Protein AF-A0A2V8I4Z3-F1 (afdb_monomer_lite)

Radius of gyration: 11.73 Å; chains: 1; bounding box: 33×28×23 Å

pLDDT: mean 87.22, std 15.22, range [41.53, 98.12]

Sequence (56 aa):
MERPPKENRFEFVVLAGKRARQLLAGAVPREEGNKKIAIAQKEILRRKVVKVDDAQ

Structure (mmCIF, N/CA/C/O backbone):
data_AF-A0A2V8I4Z3-F1
#
_entry.id   AF-A0A2V8I4Z3-F1
#
loop_
_atom_site.group_PDB
_atom_site.id
_atom_site.type_symbol
_atom_site.label_atom_id
_atom_site.label_alt_id
_atom_site.label_comp_id
_atom_site.label_asym_id
_atom_site.label_entity_id
_atom_site.label_seq_id
_atom_site.pdbx_PDB_ins_code
_atom_site.Cartn_x
_atom_site.Cartn_y
_atom_site.Cartn_z
_atom_site.occupancy
_atom_site.B_iso_or_equiv
_atom_site.auth_seq_id
_atom_site.auth_comp_id
_atom_site.auth_asym_id
_atom_site.auth_atom_id
_atom_site.pdbx_PDB_model_num
ATOM 1 N N . MET A 1 1 ? 22.66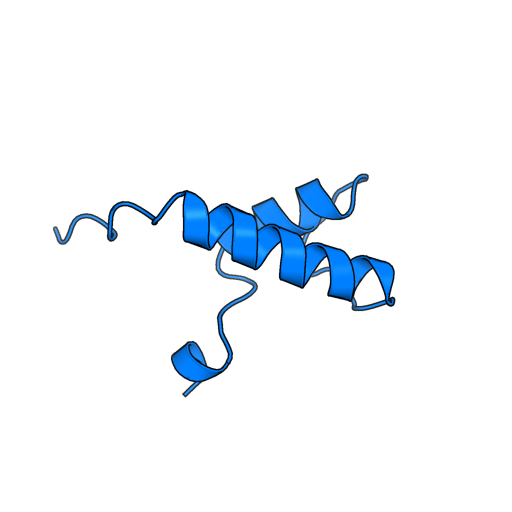3 -19.331 -4.874 1.00 41.53 1 MET A N 1
ATOM 2 C CA . MET A 1 1 ? 21.826 -18.271 -4.273 1.00 41.53 1 MET A CA 1
ATOM 3 C C . MET A 1 1 ? 21.095 -17.577 -5.402 1.00 41.53 1 MET A C 1
ATOM 5 O O . MET A 1 1 ? 21.709 -16.795 -6.122 1.00 41.53 1 MET A O 1
ATOM 9 N N . GLU A 1 2 ? 19.832 -17.935 -5.621 1.00 48.59 2 GLU A N 1
ATOM 10 C CA . GLU A 1 2 ? 18.976 -17.198 -6.548 1.00 48.59 2 GLU A CA 1
ATOM 11 C C . GLU A 1 2 ? 18.893 -15.758 -6.054 1.00 48.59 2 GLU A C 1
ATOM 13 O O . GLU A 1 2 ? 18.489 -15.486 -4.922 1.00 48.59 2 GLU A O 1
ATOM 18 N N . ARG A 1 3 ? 19.378 -14.826 -6.875 1.00 47.94 3 ARG A N 1
ATOM 19 C CA . ARG A 1 3 ? 19.173 -13.405 -6.614 1.00 47.94 3 ARG A CA 1
ATOM 20 C C . ARG A 1 3 ? 17.657 -13.208 -6.617 1.00 47.94 3 ARG A C 1
ATOM 22 O O . ARG A 1 3 ? 17.043 -13.633 -7.598 1.00 47.94 3 ARG A O 1
ATOM 29 N N . PRO A 1 4 ? 17.050 -12.600 -5.579 1.00 52.22 4 PRO A N 1
ATOM 30 C CA . PRO A 1 4 ? 15.638 -12.252 -5.658 1.00 52.22 4 PRO A CA 1
ATOM 31 C C . PRO A 1 4 ? 15.438 -11.496 -6.978 1.00 52.22 4 PRO A C 1
ATOM 33 O O . PRO A 1 4 ? 16.306 -10.671 -7.309 1.00 52.22 4 PRO A O 1
ATOM 36 N N . PRO A 1 5 ? 14.388 -11.813 -7.766 1.00 54.97 5 PRO A N 1
ATOM 37 C CA . PRO A 1 5 ? 14.148 -11.140 -9.033 1.00 54.97 5 PRO A CA 1
ATOM 38 C C . PRO A 1 5 ? 14.282 -9.650 -8.772 1.00 54.97 5 PRO A C 1
ATOM 40 O O . PRO A 1 5 ? 13.722 -9.161 -7.790 1.00 54.97 5 PRO A O 1
ATOM 43 N N . LYS A 1 6 ? 15.112 -8.964 -9.564 1.00 60.97 6 LYS A N 1
ATOM 44 C CA . LYS A 1 6 ? 15.362 -7.528 -9.421 1.00 60.97 6 LYS A CA 1
ATOM 45 C C . LYS A 1 6 ? 13.996 -6.859 -9.498 1.00 60.97 6 LYS A C 1
ATOM 47 O O . LYS A 1 6 ? 13.461 -6.732 -10.594 1.00 60.97 6 LYS A O 1
ATOM 52 N N . GLU A 1 7 ? 13.419 -6.570 -8.332 1.00 64.19 7 GLU A N 1
ATOM 53 C CA . GLU A 1 7 ? 12.000 -6.266 -8.180 1.00 64.19 7 GLU A CA 1
ATOM 54 C C . GLU A 1 7 ? 11.651 -5.203 -9.210 1.00 64.19 7 GLU A C 1
ATOM 56 O O . GLU A 1 7 ? 12.316 -4.160 -9.283 1.00 64.19 7 GLU A O 1
ATOM 61 N N . ASN A 1 8 ? 10.699 -5.515 -10.091 1.00 83.62 8 ASN A N 1
ATOM 62 C CA . ASN A 1 8 ? 10.340 -4.593 -11.146 1.00 83.62 8 ASN A CA 1
ATOM 63 C C . ASN A 1 8 ? 9.833 -3.317 -10.468 1.00 83.62 8 ASN A C 1
ATOM 65 O O . ASN A 1 8 ? 8.767 -3.303 -9.856 1.00 83.62 8 ASN A O 1
ATOM 69 N N . ARG A 1 9 ? 10.618 -2.238 -10.553 1.00 86.38 9 ARG A N 1
ATOM 70 C CA . ARG A 1 9 ? 10.324 -0.981 -9.855 1.00 86.38 9 ARG A CA 1
ATOM 71 C C . ARG A 1 9 ? 8.973 -0.407 -10.275 1.00 86.38 9 ARG A C 1
ATOM 73 O O . ARG A 1 9 ? 8.300 0.207 -9.455 1.00 86.38 9 ARG A O 1
ATOM 80 N N . PHE A 1 10 ? 8.559 -0.636 -11.521 1.00 90.31 10 PHE A N 1
ATOM 81 C CA . PHE A 1 10 ? 7.235 -0.241 -11.990 1.00 90.31 10 PHE A CA 1
ATOM 82 C C . PHE A 1 10 ? 6.144 -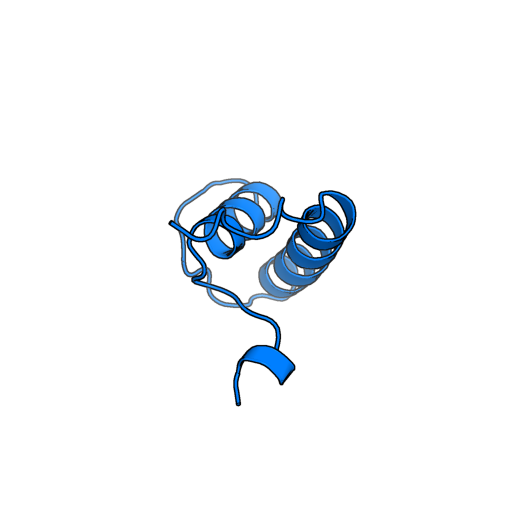1.070 -11.320 1.00 90.31 10 PHE A C 1
ATOM 84 O O . PHE A 1 10 ? 5.163 -0.512 -10.836 1.00 90.31 10 PHE A O 1
ATOM 91 N N . GLU A 1 11 ? 6.337 -2.383 -11.225 1.00 89.44 11 GLU A N 1
ATOM 92 C CA . GLU A 1 11 ? 5.399 -3.271 -10.539 1.00 89.44 11 GLU A CA 1
ATOM 93 C C . GLU A 1 11 ? 5.276 -2.918 -9.054 1.00 89.44 11 GLU A C 1
ATOM 95 O O . GLU A 1 11 ? 4.162 -2.804 -8.550 1.00 89.44 11 GLU A O 1
ATOM 100 N N . PHE A 1 12 ? 6.393 -2.627 -8.382 1.00 91.00 12 PHE A N 1
ATOM 101 C CA . PHE A 1 12 ? 6.396 -2.143 -7.002 1.00 91.00 12 PHE A CA 1
ATOM 102 C C . PHE A 1 12 ? 5.522 -0.892 -6.831 1.00 91.00 12 PHE A C 1
ATOM 104 O O . PHE A 1 12 ? 4.666 -0.847 -5.946 1.00 91.00 12 PHE A O 1
ATOM 111 N N . VAL A 1 13 ? 5.688 0.112 -7.698 1.00 93.44 13 VAL A N 1
ATOM 112 C CA . VAL A 1 13 ? 4.897 1.353 -7.643 1.00 93.44 13 VAL A CA 1
ATOM 113 C C . VAL A 1 13 ? 3.417 1.080 -7.925 1.00 93.44 13 VAL A C 1
ATOM 115 O O . VAL A 1 13 ? 2.553 1.599 -7.215 1.00 93.44 13 VAL A O 1
ATOM 118 N N . VAL A 1 14 ? 3.106 0.239 -8.915 1.00 94.31 14 VAL A N 1
ATOM 119 C CA . VAL A 1 14 ? 1.724 -0.131 -9.259 1.00 94.31 14 VAL A CA 1
ATOM 120 C C . VAL A 1 14 ? 1.050 -0.870 -8.101 1.00 94.31 14 VAL A C 1
ATOM 122 O O . VAL A 1 14 ? -0.082 -0.535 -7.739 1.00 94.31 14 VAL A O 1
ATOM 125 N N . LEU A 1 15 ? 1.731 -1.840 -7.488 1.00 94.50 15 LEU A N 1
ATOM 126 C CA . LEU A 1 15 ? 1.226 -2.576 -6.329 1.00 94.50 15 LEU A CA 1
ATOM 127 C C . LEU A 1 15 ? 1.038 -1.646 -5.128 1.00 94.50 15 LEU A C 1
ATOM 129 O O . LEU A 1 15 ? -0.028 -1.665 -4.512 1.00 94.50 15 LEU A O 1
ATOM 133 N N . ALA A 1 16 ? 2.009 -0.774 -4.839 1.00 95.19 16 ALA A N 1
ATOM 134 C CA . ALA A 1 16 ? 1.921 0.182 -3.737 1.00 95.19 16 ALA A CA 1
ATOM 135 C C . ALA A 1 16 ? 0.754 1.156 -3.930 1.00 95.19 16 ALA A C 1
ATOM 137 O O . ALA A 1 16 ? 0.009 1.415 -2.986 1.00 95.19 16 ALA A O 1
ATOM 138 N N . GLY A 1 17 ? 0.531 1.638 -5.155 1.00 97.12 17 GLY A N 1
ATOM 139 C CA . GLY A 1 17 ? -0.611 2.488 -5.490 1.00 97.12 17 GLY A CA 1
ATOM 140 C C . GLY A 1 17 ? -1.953 1.766 -5.338 1.00 97.12 17 GLY A C 1
ATOM 141 O O . GLY A 1 17 ? -2.880 2.298 -4.723 1.00 97.12 17 GLY A O 1
ATOM 142 N N . LYS A 1 18 ? -2.068 0.528 -5.840 1.00 97.06 18 LYS A N 1
ATOM 143 C CA . LYS A 1 18 ? -3.273 -0.303 -5.658 1.00 97.06 18 LYS A CA 1
ATOM 144 C C . LYS A 1 18 ? -3.556 -0.551 -4.176 1.00 97.06 18 LYS A C 1
ATOM 146 O O . LYS A 1 18 ? -4.686 -0.347 -3.734 1.00 97.06 18 LYS A O 1
AT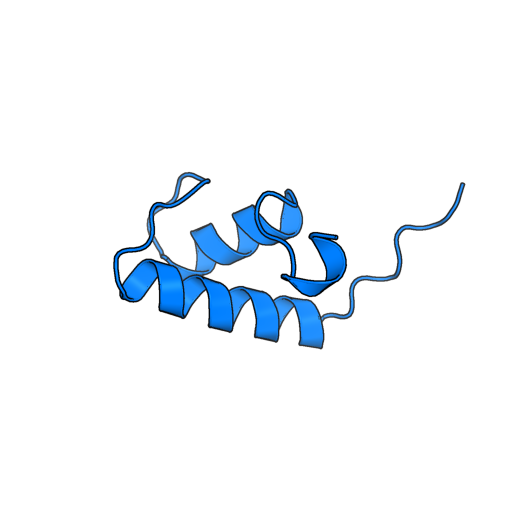OM 151 N N . ARG A 1 19 ? -2.536 -0.921 -3.401 1.00 97.38 19 ARG A N 1
ATOM 152 C CA . ARG A 1 19 ? -2.678 -1.177 -1.968 1.00 97.38 19 ARG A CA 1
ATOM 153 C C . ARG A 1 19 ? -3.005 0.093 -1.181 1.00 97.38 19 ARG A C 1
ATOM 155 O O . ARG A 1 19 ? -3.885 0.066 -0.328 1.00 97.38 19 ARG A O 1
ATOM 162 N N . ALA A 1 20 ? -2.401 1.232 -1.514 1.00 97.94 20 ALA A N 1
ATOM 163 C CA . ALA A 1 20 ? -2.748 2.510 -0.898 1.00 97.94 20 ALA A CA 1
ATOM 164 C C . ALA A 1 20 ? -4.225 2.877 -1.122 1.00 97.94 20 ALA A C 1
ATOM 166 O O . ALA A 1 20 ? -4.870 3.347 -0.188 1.00 97.94 20 ALA A O 1
ATOM 167 N N . ARG A 1 21 ? -4.792 2.600 -2.308 1.00 98.12 21 ARG A N 1
ATOM 168 C CA . ARG A 1 21 ? -6.236 2.782 -2.554 1.00 98.12 21 ARG A CA 1
ATOM 169 C C . ARG A 1 21 ? -7.100 1.895 -1.659 1.00 98.12 21 ARG A C 1
ATOM 171 O O . ARG A 1 21 ? -8.089 2.382 -1.128 1.00 98.12 21 ARG A O 1
ATOM 178 N N . GLN A 1 22 ? -6.706 0.642 -1.428 1.00 97.94 22 GLN A N 1
ATOM 179 C CA . GLN A 1 22 ? -7.408 -0.228 -0.475 1.00 97.94 22 GLN A CA 1
ATOM 180 C C . GLN A 1 22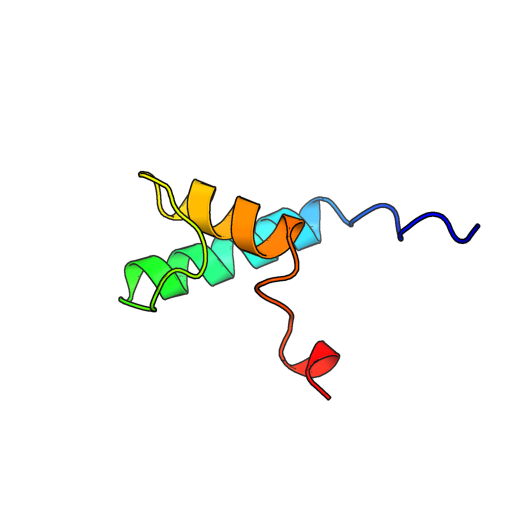 ? -7.372 0.358 0.944 1.00 97.94 22 GLN A C 1
ATOM 182 O O . GLN A 1 22 ? -8.396 0.398 1.618 1.00 97.94 22 GLN A O 1
ATOM 187 N N . LEU A 1 23 ? -6.215 0.859 1.388 1.00 97.94 23 LEU A N 1
ATOM 188 C CA . LEU A 1 23 ? -6.069 1.489 2.705 1.00 97.94 23 LEU A CA 1
ATOM 189 C C . LEU A 1 23 ? -6.876 2.791 2.842 1.00 97.94 23 LEU A C 1
ATOM 191 O O . LEU A 1 23 ? -7.360 3.096 3.930 1.00 97.94 23 LEU A O 1
ATOM 195 N N . LEU A 1 24 ? -7.010 3.567 1.762 1.00 97.44 24 LEU A N 1
ATOM 196 C CA . LEU A 1 24 ? -7.868 4.757 1.715 1.00 97.44 24 LEU A CA 1
ATOM 197 C C . LEU A 1 24 ? -9.357 4.391 1.749 1.00 97.44 24 LEU A C 1
ATOM 199 O O . LEU A 1 24 ? -10.140 5.126 2.335 1.00 97.44 24 LEU A O 1
ATOM 203 N N . ALA A 1 25 ? -9.731 3.238 1.191 1.00 98.12 25 ALA A N 1
ATOM 204 C CA . ALA A 1 25 ? -11.086 2.692 1.253 1.00 98.12 25 ALA A CA 1
ATOM 205 C C . ALA A 1 25 ? -11.419 1.998 2.593 1.00 98.12 25 ALA A C 1
ATOM 207 O O . ALA A 1 25 ? -12.471 1.379 2.713 1.00 98.12 25 ALA A O 1
ATOM 208 N N . GLY A 1 26 ? -10.535 2.074 3.596 1.00 97.25 26 GLY A N 1
ATOM 209 C CA . GLY A 1 26 ? -10.773 1.521 4.934 1.00 97.25 26 GLY A CA 1
ATOM 210 C C . GLY A 1 26 ? -10.251 0.100 5.162 1.00 97.25 26 GLY A C 1
ATOM 211 O O . GLY A 1 26 ? -10.543 -0.487 6.201 1.00 97.25 26 GLY A O 1
ATOM 212 N N . ALA A 1 27 ? -9.457 -0.467 4.246 1.00 97.25 27 ALA A N 1
ATOM 213 C CA . ALA A 1 27 ? -8.824 -1.761 4.492 1.00 97.25 27 ALA A CA 1
ATOM 214 C C . ALA A 1 27 ? -7.871 -1.708 5.700 1.00 97.25 27 ALA A C 1
ATOM 216 O O . ALA A 1 27 ? -7.147 -0.728 5.903 1.00 97.25 27 ALA A O 1
ATOM 217 N N . VAL A 1 28 ? -7.822 -2.805 6.459 1.00 96.88 28 VAL A N 1
ATOM 218 C CA . VAL A 1 28 ? -6.969 -2.918 7.648 1.00 96.88 28 VAL A CA 1
ATOM 219 C C . VAL A 1 28 ? -5.487 -2.938 7.236 1.00 96.88 28 VAL A C 1
ATOM 221 O O . VAL A 1 28 ? -5.103 -3.752 6.380 1.00 96.88 28 VAL A O 1
ATOM 224 N N . PRO A 1 29 ? -4.645 -2.055 7.803 1.00 97.19 29 PRO A N 1
ATOM 225 C CA . PRO A 1 29 ? -3.206 -2.074 7.578 1.00 97.19 29 PRO A CA 1
ATOM 226 C C . PRO A 1 29 ? -2.545 -3.259 8.298 1.00 97.19 29 PRO A C 1
ATOM 228 O O . PRO A 1 29 ? -2.901 -3.600 9.420 1.00 97.19 29 PRO A O 1
ATOM 231 N N . ARG A 1 30 ? -1.553 -3.874 7.651 1.00 96.19 30 ARG A N 1
ATOM 232 C CA . ARG A 1 30 ? -0.721 -4.980 8.165 1.00 96.19 30 ARG A CA 1
ATOM 233 C C . ARG A 1 30 ? 0.643 -4.489 8.679 1.00 96.19 30 ARG A C 1
ATOM 235 O O . ARG A 1 30 ? 1.455 -5.289 9.151 1.00 96.19 30 ARG A O 1
ATOM 242 N N . GLU A 1 31 ? 0.905 -3.190 8.543 1.00 94.88 31 GLU A N 1
ATOM 243 C CA . GLU A 1 31 ? 2.115 -2.478 8.963 1.00 94.88 31 GLU A CA 1
ATOM 244 C C . GLU A 1 31 ? 1.773 -1.128 9.593 1.00 94.88 31 GLU A C 1
ATOM 246 O O . GLU A 1 31 ? 0.772 -0.497 9.252 1.00 94.88 31 GLU A O 1
ATOM 251 N N . GLU A 1 32 ? 2.661 -0.653 10.462 1.00 92.62 32 GLU A N 1
ATOM 252 C CA . GLU A 1 32 ? 2.529 0.648 11.110 1.00 92.62 32 GLU A CA 1
ATOM 253 C C . GLU A 1 32 ? 3.072 1.796 10.246 1.00 92.62 32 GLU A C 1
ATOM 255 O O . GLU A 1 32 ? 4.097 1.700 9.546 1.00 92.62 32 GLU A O 1
ATOM 260 N N . GLY A 1 33 ? 2.409 2.946 10.341 1.00 90.88 33 GLY A N 1
ATOM 261 C CA . GLY A 1 33 ? 2.846 4.175 9.698 1.00 90.88 33 GLY A CA 1
ATOM 262 C C . GLY A 1 33 ? 1.772 5.253 9.685 1.00 90.88 33 GLY A C 1
ATOM 263 O O . GLY A 1 33 ? 0.615 5.015 10.009 1.00 90.88 33 GLY A O 1
ATOM 264 N N . ASN A 1 34 ? 2.180 6.454 9.278 1.00 89.31 34 ASN A N 1
ATOM 265 C CA . ASN A 1 34 ? 1.297 7.616 9.218 1.00 89.31 34 ASN A CA 1
ATOM 266 C C . ASN A 1 34 ? 0.645 7.757 7.826 1.00 89.31 34 ASN A C 1
ATOM 268 O O . ASN A 1 34 ? -0.574 7.753 7.675 1.00 89.31 34 ASN A O 1
ATOM 272 N N . LYS A 1 35 ? 1.457 7.793 6.762 1.00 96.44 35 LYS A N 1
ATOM 273 C CA . LYS A 1 35 ? 0.955 7.933 5.385 1.00 96.44 35 LYS A CA 1
ATOM 274 C C . LYS A 1 35 ? 0.556 6.575 4.805 1.00 96.44 35 LYS A C 1
ATOM 276 O O . LYS A 1 35 ? 1.374 5.659 4.781 1.00 96.44 35 LYS A O 1
ATOM 281 N N . LYS A 1 36 ? -0.651 6.467 4.232 1.00 97.19 36 LYS A N 1
ATOM 282 C CA . LYS A 1 36 ? -1.161 5.218 3.624 1.00 97.19 36 LYS A CA 1
ATOM 283 C C . LYS A 1 36 ? -0.234 4.651 2.544 1.00 97.19 36 LYS A C 1
ATOM 285 O O . LYS A 1 36 ? -0.025 3.445 2.498 1.00 97.19 36 LYS A O 1
ATOM 290 N N . ILE A 1 37 ? 0.380 5.511 1.728 1.00 97.19 37 ILE A N 1
ATOM 291 C CA . ILE A 1 37 ? 1.346 5.068 0.711 1.00 97.19 37 ILE A CA 1
ATOM 292 C C . ILE A 1 37 ? 2.612 4.462 1.331 1.00 97.19 37 ILE A C 1
ATOM 294 O O . ILE A 1 37 ? 3.107 3.455 0.840 1.00 97.19 37 ILE A O 1
ATOM 298 N N . ALA A 1 38 ? 3.094 5.013 2.448 1.00 96.62 38 ALA A N 1
ATOM 299 C CA . ALA A 1 38 ? 4.260 4.482 3.148 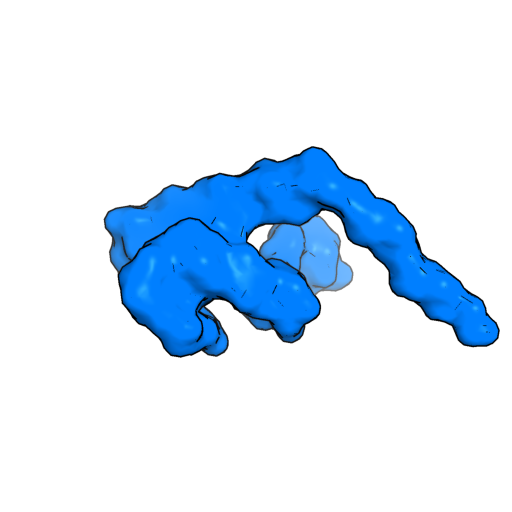1.00 96.62 38 ALA A CA 1
ATOM 300 C C . ALA A 1 38 ? 3.946 3.133 3.814 1.00 96.62 38 ALA A C 1
ATOM 302 O O . ALA A 1 38 ? 4.780 2.232 3.792 1.00 96.62 38 ALA A O 1
ATOM 303 N N . ILE A 1 39 ? 2.732 2.970 4.358 1.00 97.75 39 ILE A N 1
ATOM 304 C CA . ILE A 1 39 ? 2.249 1.677 4.868 1.00 97.75 39 ILE A CA 1
ATOM 305 C C . ILE A 1 39 ? 2.224 0.649 3.731 1.00 97.75 39 ILE A C 1
ATOM 307 O O . ILE A 1 39 ? 2.842 -0.402 3.855 1.00 97.75 39 ILE A O 1
ATOM 311 N N . ALA A 1 40 ? 1.593 0.975 2.599 1.00 97.38 40 ALA A N 1
ATOM 312 C CA . ALA A 1 40 ? 1.499 0.083 1.443 1.00 97.38 40 ALA A CA 1
ATOM 313 C C . ALA A 1 40 ? 2.877 -0.361 0.917 1.00 97.38 40 ALA A C 1
ATOM 315 O O . ALA A 1 40 ? 3.089 -1.540 0.645 1.00 97.38 40 ALA A O 1
ATOM 316 N N . GLN A 1 41 ? 3.835 0.567 0.816 1.00 95.31 41 GLN A N 1
ATOM 317 C CA . GLN A 1 41 ? 5.212 0.256 0.418 1.00 95.31 41 GLN A CA 1
ATOM 318 C C . GLN A 1 41 ? 5.881 -0.725 1.391 1.00 95.31 41 GLN A C 1
ATOM 320 O O . GLN A 1 41 ? 6.481 -1.704 0.949 1.00 95.31 41 GLN A O 1
ATOM 325 N N . LYS A 1 42 ? 5.748 -0.508 2.710 1.00 95.38 42 LYS A N 1
ATOM 326 C CA . LYS A 1 42 ? 6.276 -1.433 3.727 1.00 95.38 42 LYS A CA 1
ATOM 327 C C . LYS A 1 42 ? 5.620 -2.810 3.646 1.00 95.38 42 LYS A C 1
ATOM 329 O O . LYS A 1 42 ? 6.321 -3.811 3.746 1.00 95.38 42 LYS A O 1
ATOM 334 N N . GLU A 1 43 ? 4.301 -2.865 3.466 1.00 95.69 43 GLU A N 1
ATOM 335 C CA . GLU A 1 43 ? 3.557 -4.124 3.360 1.00 95.69 43 GLU A CA 1
ATOM 336 C C . GLU A 1 43 ? 4.033 -4.970 2.172 1.00 95.69 43 GLU A C 1
ATOM 338 O O . GLU A 1 43 ? 4.162 -6.185 2.313 1.00 95.69 43 GLU A O 1
ATOM 343 N N . ILE A 1 44 ? 4.333 -4.343 1.031 1.00 93.75 44 ILE A N 1
ATOM 344 C CA . ILE A 1 44 ? 4.831 -5.036 -0.167 1.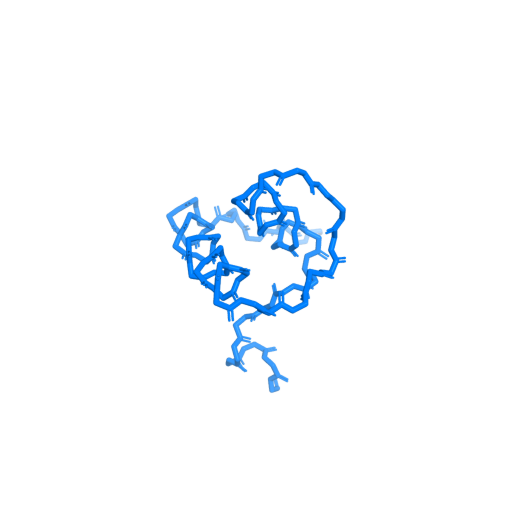00 93.75 44 ILE A CA 1
ATOM 345 C C . ILE A 1 44 ? 6.279 -5.486 0.022 1.00 93.75 44 ILE A C 1
ATOM 347 O O . ILE A 1 44 ? 6.569 -6.662 -0.177 1.00 93.75 44 ILE A O 1
ATOM 351 N N . LEU A 1 45 ? 7.173 -4.600 0.485 1.00 91.00 45 LEU A N 1
ATOM 352 C CA . LEU A 1 45 ? 8.584 -4.946 0.731 1.00 91.00 45 LEU A CA 1
ATOM 353 C C . LEU A 1 45 ? 8.736 -6.093 1.739 1.00 91.00 45 LEU A C 1
ATOM 355 O O . LEU A 1 45 ? 9.655 -6.902 1.643 1.00 91.00 45 LEU A O 1
ATOM 359 N N . ARG A 1 46 ? 7.825 -6.171 2.714 1.00 91.38 46 ARG A N 1
ATOM 360 C CA . ARG A 1 46 ? 7.786 -7.238 3.723 1.00 91.38 46 ARG A CA 1
ATOM 361 C C . ARG A 1 46 ? 6.942 -8.441 3.302 1.00 91.38 46 ARG A C 1
ATOM 363 O O . ARG A 1 46 ? 6.721 -9.323 4.125 1.00 91.38 46 ARG A O 1
ATOM 370 N N . ARG A 1 47 ? 6.447 -8.472 2.058 1.00 89.94 47 ARG A N 1
ATOM 371 C CA . ARG A 1 47 ? 5.577 -9.526 1.504 1.00 89.94 47 ARG A CA 1
ATOM 372 C C . ARG A 1 47 ? 4.340 -9.825 2.352 1.00 89.94 47 ARG A C 1
ATOM 374 O O . ARG A 1 47 ? 3.767 -10.906 2.280 1.00 89.94 47 ARG A O 1
ATOM 381 N N . LYS A 1 48 ? 3.885 -8.848 3.138 1.00 91.50 48 LYS A N 1
ATOM 382 C CA . LYS A 1 48 ? 2.618 -8.938 3.865 1.00 91.50 48 LYS A CA 1
ATOM 383 C C . LYS A 1 48 ? 1.429 -8.761 2.940 1.00 91.50 48 LYS A C 1
ATOM 385 O O . LYS A 1 48 ? 0.328 -9.094 3.348 1.00 91.50 48 LYS A O 1
ATOM 390 N N . VAL A 1 49 ? 1.615 -8.218 1.739 1.00 90.81 49 VAL A N 1
ATOM 391 C CA . VAL A 1 49 ? 0.603 -8.112 0.683 1.00 90.81 49 VAL A CA 1
ATOM 392 C C . VAL A 1 49 ? 1.206 -8.682 -0.596 1.00 90.81 49 VAL A C 1
ATOM 394 O O . VAL A 1 49 ? 2.317 -8.311 -0.964 1.00 90.81 49 VAL A O 1
ATOM 397 N N . VAL A 1 50 ? 0.461 -9.562 -1.258 1.00 86.62 50 VAL A N 1
ATOM 398 C CA . VAL A 1 50 ? 0.845 -10.237 -2.506 1.00 86.62 50 VAL A CA 1
ATOM 399 C C . VAL A 1 50 ? -0.281 -10.106 -3.532 1.00 86.62 50 VAL A C 1
ATOM 401 O O . VAL A 1 50 ? -1.399 -9.707 -3.180 1.00 86.62 50 VAL A O 1
ATOM 404 N N . LYS A 1 51 ? 0.005 -10.394 -4.806 1.00 85.88 51 LYS A N 1
ATOM 405 C CA . LYS A 1 51 ? -1.043 -10.486 -5.829 1.00 85.88 51 LYS A CA 1
ATOM 406 C C . LYS A 1 51 ? -1.933 -11.690 -5.525 1.00 85.88 51 LYS A C 1
ATOM 408 O O . LYS A 1 51 ? -1.490 -12.647 -4.903 1.00 85.88 51 LYS A O 1
ATOM 413 N N . VAL A 1 52 ? -3.188 -11.633 -5.963 1.00 87.50 52 VAL A N 1
ATOM 414 C CA . VAL A 1 52 ? -4.132 -12.745 -5.764 1.00 87.50 52 VAL A CA 1
ATOM 415 C C . VAL A 1 52 ? -3.662 -13.995 -6.510 1.00 87.50 52 VAL A C 1
ATOM 417 O O . VAL A 1 52 ? -3.784 -15.084 -5.968 1.00 87.50 52 VAL A O 1
ATOM 420 N N . ASP A 1 53 ? -3.052 -13.827 -7.685 1.00 86.38 53 ASP A N 1
ATOM 421 C CA . ASP A 1 53 ? -2.512 -14.935 -8.484 1.00 86.38 53 ASP A CA 1
ATOM 422 C C . ASP A 1 53 ? -1.312 -15.619 -7.806 1.00 86.38 53 ASP A C 1
ATOM 424 O O . ASP A 1 53 ? -1.148 -16.825 -7.931 1.00 86.38 53 ASP A O 1
ATOM 428 N N . ASP A 1 54 ? -0.514 -14.872 -7.030 1.00 79.19 54 ASP A N 1
ATOM 429 C CA . ASP A 1 54 ? 0.574 -15.430 -6.202 1.00 79.19 54 ASP A CA 1
ATOM 430 C C . ASP A 1 54 ? 0.030 -16.087 -4.907 1.00 79.19 54 ASP A C 1
ATOM 432 O O . ASP A 1 54 ? 0.772 -16.714 -4.156 1.00 79.19 54 ASP A O 1
ATOM 436 N N . ALA A 1 55 ? -1.255 -15.848 -4.616 1.00 70.19 55 ALA A N 1
ATOM 437 C CA . ALA A 1 55 ? -2.087 -16.410 -3.553 1.00 70.19 55 ALA A CA 1
ATOM 438 C C . ALA A 1 55 ? -2.267 -17.936 -3.576 1.00 70.19 55 ALA A C 1
ATOM 440 O O . ALA A 1 55 ? -2.603 -18.531 -2.547 1.00 70.19 55 ALA A O 1
ATOM 441 N N . GLN A 1 56 ? -2.187 -18.510 -4.780 1.00 51.19 56 GLN A N 1
ATOM 442 C CA . GLN A 1 56 ? -2.645 -19.861 -5.108 1.00 51.19 56 GLN A CA 1
ATOM 443 C C . GLN A 1 56 ? -1.514 -20.883 -5.151 1.00 51.19 56 GLN A C 1
ATOM 445 O O . GLN A 1 56 ? -0.395 -20.525 -5.578 1.00 51.19 56 GLN A O 1
#

Secondary structure (DSSP, 8-state):
-PPPP---HHHHHHHHHHHHHHHHTTPPPSS--SSHHHHHHHHHHTTSS--SGGG-

Foldseek 3Di:
DPDDPPPPVVVLQVQLVVQLVCVVVPDDQPDDDDRSSVSSSVCVVVVVDDDVVVVD